Protein AF-A0A0B1SIQ5-F1 (afdb_monomer_lite)

Secondary structure (DSSP, 8-state):
--------PPPPTTTTS-HHHHHSTTHHHHPPP---GGGSPTTHHHHHHHHHS-GGGPPPHHHHHHHHHHHTT-

Sequence (74 aa):
MSSSKQKISAAIPFENETVDEIRSREYRRTCSLDVIEQLLPTGLLELLQSCWSERAMRPSSRYVLKLIKKLEQQ

Structure (mmCIF, N/CA/C/O backbone):
data_AF-A0A0B1SIQ5-F1
#
_entry.id   AF-A0A0B1SIQ5-F1
#
loop_
_atom_site.group_PDB
_atom_site.id
_atom_site.type_symbol
_atom_site.label_atom_id
_atom_site.label_alt_id
_atom_site.label_comp_id
_atom_site.label_asym_id
_atom_site.label_entity_id
_atom_site.label_seq_id
_atom_site.pdbx_PDB_ins_code
_atom_site.Cartn_x
_atom_site.Cartn_y
_atom_site.Cartn_z
_atom_site.occupancy
_atom_site.B_iso_or_equiv
_atom_site.auth_seq_id
_atom_site.auth_comp_id
_atom_site.auth_asym_id
_atom_site.auth_atom_id
_atom_site.pdbx_PDB_model_num
ATOM 1 N N . MET A 1 1 ? -15.323 -38.623 3.338 1.00 41.00 1 MET A N 1
ATOM 2 C CA . MET A 1 1 ? -14.802 -37.631 2.373 1.00 41.00 1 MET A CA 1
ATOM 3 C C . MET A 1 1 ? -14.162 -36.508 3.176 1.00 41.00 1 MET A C 1
ATOM 5 O O . MET A 1 1 ? -14.871 -35.636 3.658 1.00 41.00 1 MET A O 1
ATOM 9 N N . SER A 1 2 ? -12.853 -36.592 3.437 1.00 44.25 2 SER A N 1
ATOM 10 C CA . SER A 1 2 ? -12.132 -35.526 4.144 1.00 44.25 2 SER A CA 1
ATOM 11 C C . SER A 1 2 ? -11.929 -34.367 3.184 1.00 44.25 2 SER A C 1
ATOM 13 O O . SER A 1 2 ? -11.152 -34.473 2.240 1.00 44.25 2 SER A O 1
ATOM 15 N N . SER A 1 3 ? -12.667 -33.283 3.406 1.00 49.50 3 SER A N 1
ATOM 16 C CA . SER A 1 3 ? -12.436 -32.018 2.721 1.00 49.50 3 SER A CA 1
ATOM 17 C C . SER A 1 3 ? -11.122 -31.443 3.246 1.00 49.50 3 SER A C 1
ATOM 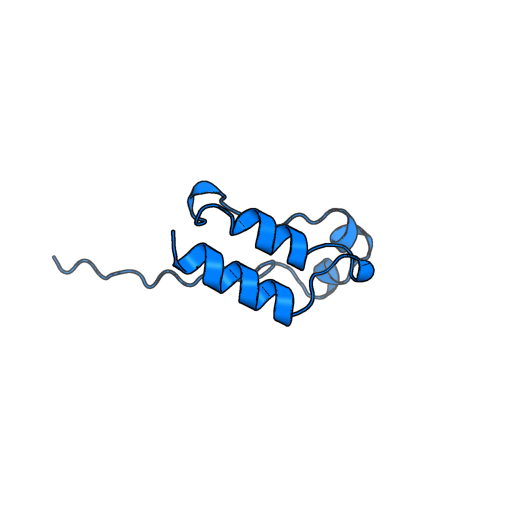19 O O . SER A 1 3 ? -11.058 -30.912 4.359 1.00 49.50 3 SER A O 1
ATOM 21 N N . SER A 1 4 ? -10.047 -31.644 2.487 1.00 52.66 4 SER A N 1
ATOM 22 C CA . SER A 1 4 ? -8.759 -31.006 2.730 1.00 52.66 4 SER A CA 1
ATOM 23 C C . SER A 1 4 ? -8.972 -29.499 2.656 1.00 52.66 4 SER A C 1
ATOM 25 O O . SER A 1 4 ? -9.157 -28.952 1.572 1.00 52.66 4 SER A O 1
ATOM 27 N N . LYS A 1 5 ? -8.987 -28.821 3.809 1.00 57.09 5 LYS A N 1
ATOM 28 C CA . LYS A 1 5 ? -8.978 -27.356 3.861 1.00 57.09 5 LYS A CA 1
ATOM 29 C C . LYS A 1 5 ? -7.708 -26.883 3.161 1.00 57.09 5 LYS A C 1
ATOM 31 O O . LYS A 1 5 ? -6.616 -26.979 3.715 1.00 57.09 5 LYS A O 1
ATOM 36 N N . GLN A 1 6 ? -7.853 -26.428 1.924 1.00 55.75 6 GLN A N 1
ATOM 37 C CA . GLN A 1 6 ? -6.776 -25.832 1.156 1.00 55.75 6 GLN A CA 1
ATOM 38 C C . GLN A 1 6 ? -6.313 -24.590 1.923 1.00 55.75 6 GLN A C 1
ATOM 40 O O . GLN A 1 6 ? -7.107 -23.697 2.216 1.00 55.75 6 GLN A O 1
ATOM 45 N N . LYS A 1 7 ? -5.048 -24.579 2.348 1.00 55.44 7 LYS A N 1
ATOM 46 C CA . LYS A 1 7 ? -4.451 -23.441 3.045 1.00 55.44 7 LYS A CA 1
ATOM 47 C C . LYS A 1 7 ? -4.347 -22.311 2.023 1.00 55.44 7 LYS A C 1
ATOM 49 O O . LYS A 1 7 ? -3.460 -22.341 1.177 1.00 55.44 7 LYS A O 1
ATOM 54 N N . ILE A 1 8 ? -5.288 -21.371 2.054 1.00 59.38 8 ILE A N 1
ATOM 55 C CA . ILE A 1 8 ? -5.240 -20.178 1.208 1.00 59.38 8 ILE A CA 1
ATOM 56 C C . ILE A 1 8 ? -4.037 -19.367 1.694 1.00 59.38 8 ILE A C 1
ATOM 58 O O . ILE A 1 8 ? -4.068 -18.793 2.782 1.00 59.38 8 ILE A O 1
ATOM 62 N N . SER A 1 9 ? -2.939 -19.408 0.939 1.00 67.44 9 SER A N 1
ATOM 63 C CA . SER A 1 9 ? -1.847 -18.459 1.129 1.00 67.44 9 SER A CA 1
ATOM 64 C C . SER A 1 9 ? -2.358 -17.100 0.674 1.00 67.44 9 SER A C 1
ATOM 66 O O . SER A 1 9 ? -2.955 -17.005 -0.397 1.00 67.44 9 SER A O 1
ATOM 68 N N . ALA A 1 10 ? -2.170 -16.063 1.489 1.00 70.62 10 ALA A N 1
ATOM 69 C CA . ALA A 1 10 ? -2.417 -14.707 1.025 1.00 70.62 10 ALA A CA 1
ATOM 70 C C . ALA A 1 10 ? -1.454 -14.422 -0.135 1.00 70.62 10 ALA A C 1
ATOM 72 O O . ALA A 1 10 ? -0.265 -14.726 -0.023 1.00 70.62 10 ALA A O 1
ATOM 73 N N . ALA A 1 11 ? -1.975 -13.885 -1.237 1.00 75.81 11 ALA A N 1
ATOM 74 C CA . ALA A 1 11 ? -1.152 -13.494 -2.370 1.00 75.81 11 ALA A CA 1
ATOM 75 C C . ALA A 1 11 ? -0.211 -12.361 -1.945 1.00 75.81 11 ALA A C 1
ATOM 77 O O . ALA A 1 11 ? -0.635 -11.412 -1.274 1.00 75.81 11 ALA A O 1
ATOM 78 N N . ILE A 1 12 ? 1.062 -12.462 -2.322 1.00 81.31 12 ILE A N 1
ATOM 79 C CA . ILE A 1 12 ? 1.998 -11.352 -2.159 1.00 81.31 12 ILE A CA 1
ATOM 80 C C . ILE A 1 12 ? 1.836 -10.448 -3.390 1.00 81.31 12 ILE A C 1
ATOM 82 O O . ILE A 1 12 ? 1.823 -10.954 -4.512 1.00 81.31 12 ILE A O 1
ATOM 86 N N . PRO A 1 13 ? 1.696 -9.117 -3.232 1.00 82.12 13 PRO A N 1
ATOM 87 C CA . PRO A 1 13 ? 1.658 -8.227 -4.383 1.00 82.12 13 PRO A CA 1
ATOM 88 C C . PRO A 1 13 ? 2.896 -8.421 -5.257 1.00 82.12 13 PRO A C 1
ATOM 90 O O . PRO A 1 13 ? 4.022 -8.422 -4.756 1.00 82.12 13 PRO A O 1
ATOM 93 N N . PHE A 1 14 ? 2.659 -8.549 -6.556 1.00 83.25 14 PHE A N 1
ATOM 94 C CA . PHE A 1 14 ? 3.672 -8.737 -7.590 1.00 83.25 14 PHE A CA 1
ATOM 95 C C . PHE A 1 14 ? 4.474 -10.047 -7.515 1.00 83.25 14 PHE A C 1
ATOM 97 O O . PHE A 1 14 ? 5.631 -10.103 -7.931 1.00 83.25 14 PHE A O 1
ATOM 104 N N . GLU A 1 15 ? 3.894 -11.105 -6.941 1.00 85.19 15 GLU A N 1
ATOM 105 C CA . GLU A 1 15 ? 4.557 -12.410 -6.796 1.00 85.19 15 GLU A CA 1
ATOM 106 C C . GLU A 1 15 ? 4.925 -13.070 -8.139 1.00 85.19 15 GLU A C 1
ATOM 108 O O . GLU A 1 15 ? 5.823 -13.909 -8.177 1.00 85.19 15 GLU A O 1
ATOM 113 N N . ASN A 1 16 ? 4.272 -12.681 -9.240 1.00 85.44 16 ASN A N 1
ATOM 114 C CA . ASN A 1 16 ? 4.500 -13.252 -10.569 1.00 85.44 16 ASN A CA 1
ATOM 115 C C . ASN A 1 16 ? 5.388 -12.369 -11.460 1.00 85.44 16 ASN A C 1
ATOM 117 O O . ASN A 1 16 ? 5.647 -12.723 -12.610 1.00 85.44 16 ASN A O 1
ATOM 121 N N . GLU A 1 17 ? 5.853 -11.233 -10.947 1.00 86.56 17 GLU A N 1
ATOM 122 C CA . GLU A 1 17 ? 6.611 -10.236 -11.685 1.00 86.56 17 GLU A CA 1
ATOM 123 C C . GLU A 1 17 ? 8.097 -10.314 -11.349 1.00 86.56 17 GLU A C 1
ATOM 125 O O . GLU A 1 17 ? 8.524 -10.610 -10.230 1.00 86.56 17 GLU A O 1
ATOM 130 N N . THR A 1 18 ? 8.927 -10.029 -12.346 1.00 89.06 18 THR A N 1
ATOM 131 C CA . THR A 1 18 ? 10.375 -10.009 -12.174 1.00 89.06 18 THR A CA 1
ATOM 132 C C . THR A 1 18 ? 10.827 -8.741 -11.449 1.00 89.06 18 THR A C 1
ATOM 134 O O . THR A 1 18 ? 10.200 -7.679 -11.494 1.00 89.06 18 THR A O 1
ATOM 137 N N . VAL A 1 19 ? 11.994 -8.818 -10.806 1.00 86.81 19 VAL A N 1
ATOM 138 C CA . VAL A 1 19 ? 12.600 -7.667 -10.116 1.00 86.81 19 VAL A CA 1
ATOM 139 C C . VAL A 1 19 ? 12.828 -6.487 -11.070 1.00 86.81 19 VAL A C 1
ATOM 141 O O . VAL A 1 19 ? 12.691 -5.333 -10.656 1.00 86.81 19 VAL A O 1
ATOM 144 N N . ASP A 1 20 ? 13.165 -6.762 -12.329 1.00 88.81 20 ASP A N 1
ATOM 145 C CA . ASP A 1 20 ? 13.434 -5.730 -13.331 1.00 88.81 20 ASP A CA 1
ATOM 146 C C . ASP A 1 20 ? 12.154 -4.998 -13.755 1.00 88.81 20 ASP A C 1
ATOM 148 O O . ASP A 1 20 ? 12.153 -3.765 -13.837 1.00 88.81 20 ASP A O 1
ATOM 152 N N . GLU A 1 21 ? 11.042 -5.721 -13.911 1.00 86.31 21 GLU A N 1
ATOM 153 C CA . GLU A 1 21 ? 9.723 -5.139 -14.185 1.00 86.31 21 GLU A CA 1
ATOM 154 C C . GLU A 1 21 ? 9.287 -4.213 -13.043 1.00 86.31 21 GLU A C 1
ATOM 156 O O . GLU A 1 21 ? 9.022 -3.028 -13.278 1.00 86.31 21 GLU A O 1
ATOM 161 N N . ILE A 1 22 ? 9.344 -4.703 -11.797 1.00 84.44 22 ILE A N 1
ATOM 162 C CA . ILE A 1 22 ? 8.950 -3.956 -10.589 1.00 84.44 22 ILE A CA 1
ATOM 163 C C . ILE A 1 22 ? 9.806 -2.693 -10.397 1.00 84.44 22 ILE A C 1
ATOM 165 O O . ILE A 1 22 ? 9.328 -1.660 -9.917 1.00 84.44 22 ILE A O 1
ATOM 169 N N . ARG A 1 23 ? 11.097 -2.737 -10.751 1.00 84.69 23 ARG A N 1
ATOM 170 C CA . ARG A 1 23 ? 12.008 -1.586 -10.606 1.00 84.69 23 ARG A CA 1
ATOM 171 C C . ARG A 1 23 ? 11.837 -0.539 -11.698 1.00 84.69 23 ARG A C 1
ATOM 173 O O . ARG A 1 23 ? 12.244 0.617 -11.487 1.00 84.69 23 ARG A O 1
ATOM 180 N N . SER A 1 24 ? 11.244 -0.897 -12.832 1.00 87.19 24 SER A N 1
ATOM 181 C CA . SER A 1 24 ? 11.068 0.035 -13.939 1.00 87.19 24 SER A CA 1
ATOM 182 C C . SER A 1 24 ? 10.232 1.252 -13.504 1.00 87.19 24 SER A C 1
ATOM 184 O O . SER A 1 24 ? 9.343 1.192 -12.649 1.00 87.19 24 SER A O 1
ATOM 186 N N . ARG A 1 25 ? 10.591 2.433 -14.019 1.00 73.06 25 ARG A N 1
ATOM 187 C CA . ARG A 1 25 ? 9.928 3.695 -13.643 1.00 73.06 25 ARG A CA 1
ATOM 188 C C . ARG A 1 25 ? 8.502 3.768 -14.186 1.00 73.06 25 ARG A C 1
ATOM 190 O O . ARG A 1 25 ? 7.658 4.399 -13.562 1.00 73.06 25 ARG A O 1
ATOM 197 N N . GLU A 1 26 ? 8.277 3.173 -15.350 1.00 78.75 26 GLU A N 1
ATOM 198 C CA . GLU A 1 26 ? 6.976 3.104 -16.009 1.00 78.75 26 GLU A CA 1
ATOM 199 C C . GLU A 1 26 ? 6.023 2.204 -15.228 1.00 78.75 26 GLU A C 1
ATOM 201 O O . GLU A 1 26 ? 4.982 2.685 -14.791 1.00 78.75 26 GLU A O 1
ATOM 206 N N . TYR A 1 27 ? 6.447 0.979 -14.908 1.00 77.06 27 TYR A N 1
ATOM 207 C CA . TYR A 1 27 ? 5.652 0.047 -14.111 1.00 77.06 27 TYR A CA 1
ATOM 208 C C . TYR A 1 27 ? 5.277 0.651 -12.753 1.00 77.06 27 TYR A C 1
ATOM 210 O O . TYR A 1 27 ? 4.109 0.685 -12.395 1.00 77.06 27 TYR A O 1
ATOM 218 N N . ARG A 1 28 ? 6.214 1.282 -12.031 1.00 74.00 28 ARG A N 1
AT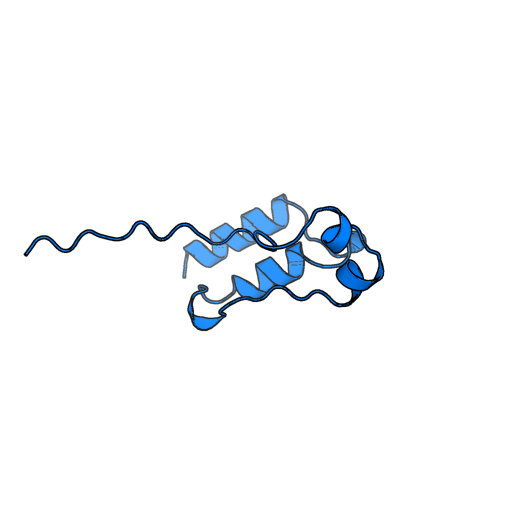OM 219 C CA . ARG A 1 28 ? 5.895 1.956 -10.752 1.00 74.00 28 ARG A CA 1
ATOM 220 C C . ARG A 1 28 ? 4.901 3.117 -10.857 1.00 74.00 28 ARG A C 1
ATOM 222 O O . ARG A 1 28 ? 4.347 3.507 -9.835 1.00 74.00 28 ARG A O 1
ATOM 229 N N . ARG A 1 29 ? 4.717 3.706 -12.042 1.00 73.62 29 ARG A N 1
ATOM 230 C CA . ARG A 1 29 ? 3.759 4.803 -12.267 1.00 73.62 29 ARG A CA 1
ATOM 231 C C . ARG A 1 29 ? 2.370 4.304 -12.631 1.00 73.62 29 ARG A C 1
ATOM 233 O O . ARG A 1 29 ? 1.401 4.985 -12.319 1.00 73.62 29 ARG A O 1
ATOM 240 N N . THR A 1 30 ? 2.284 3.180 -13.331 1.00 78.38 30 THR A N 1
ATOM 241 C CA . THR A 1 30 ? 1.024 2.654 -13.870 1.00 78.38 30 THR A CA 1
ATOM 242 C C . THR A 1 30 ? 0.466 1.503 -13.049 1.00 78.38 30 THR A C 1
ATOM 244 O O . THR A 1 30 ? -0.709 1.178 -13.183 1.00 78.38 30 THR A O 1
ATOM 247 N N . CYS A 1 31 ? 1.291 0.877 -12.214 1.00 75.62 31 CYS A N 1
ATOM 248 C CA . CYS A 1 31 ? 0.896 -0.273 -11.431 1.00 75.62 31 CYS A CA 1
ATOM 249 C C . CYS A 1 31 ? -0.090 0.123 -10.328 1.00 75.62 31 CYS A C 1
ATOM 251 O O . CYS A 1 31 ? 0.236 0.890 -9.419 1.00 75.62 31 CYS A O 1
ATOM 253 N N . SER A 1 32 ? -1.285 -0.453 -10.389 1.00 75.31 32 SER A N 1
ATOM 254 C CA . SER A 1 32 ? -2.271 -0.448 -9.314 1.00 75.31 32 SER A CA 1
ATOM 255 C C . SER A 1 32 ? -2.182 -1.745 -8.517 1.00 75.31 32 SER A C 1
ATOM 257 O O . SER A 1 32 ? -1.765 -2.777 -9.040 1.00 75.31 32 SER A O 1
ATOM 259 N N . LEU A 1 33 ? -2.594 -1.707 -7.252 1.00 76.38 33 LEU A N 1
ATOM 260 C CA . LEU A 1 33 ? -2.826 -2.938 -6.508 1.00 76.38 33 LEU A CA 1
ATOM 261 C C . LEU A 1 33 ? -4.080 -3.616 -7.064 1.00 76.38 33 LEU A C 1
ATOM 263 O O . LEU A 1 33 ? -5.146 -3.002 -7.077 1.00 76.38 33 LEU A O 1
ATOM 267 N N . ASP A 1 34 ? -3.949 -4.866 -7.496 1.00 77.88 34 ASP A N 1
ATOM 268 C CA . ASP A 1 34 ? -5.099 -5.706 -7.816 1.00 77.88 34 ASP A CA 1
ATOM 269 C C . ASP A 1 34 ? -5.683 -6.250 -6.507 1.00 77.88 34 ASP A C 1
ATOM 271 O O . ASP A 1 34 ? -5.183 -7.210 -5.915 1.00 77.88 34 ASP A O 1
ATOM 275 N N . VAL A 1 35 ? -6.673 -5.533 -5.976 1.00 80.44 35 VAL A N 1
ATOM 276 C CA . VAL A 1 35 ? -7.308 -5.833 -4.693 1.00 80.44 35 VAL A CA 1
ATOM 277 C C . VAL A 1 35 ? -8.745 -6.253 -4.943 1.00 80.44 35 VAL A C 1
ATOM 279 O O . VAL A 1 35 ? -9.546 -5.484 -5.467 1.00 80.44 35 VAL A O 1
ATOM 282 N N . ILE A 1 36 ? -9.102 -7.450 -4.485 1.00 80.38 36 ILE A N 1
ATOM 283 C CA . ILE A 1 36 ? -10.493 -7.904 -4.486 1.00 80.38 36 ILE A CA 1
ATOM 284 C C . ILE A 1 36 ? -11.200 -7.257 -3.290 1.00 80.38 36 ILE A C 1
ATOM 286 O O . ILE A 1 36 ? -11.200 -7.800 -2.185 1.00 80.38 36 ILE A O 1
ATOM 290 N N . GLU A 1 37 ? -11.781 -6.076 -3.503 1.00 79.19 37 GLU A N 1
ATOM 291 C CA . GLU A 1 37 ? -12.386 -5.252 -2.445 1.00 79.19 37 GLU A CA 1
ATOM 292 C C . GLU A 1 37 ? -13.436 -6.007 -1.618 1.00 79.19 37 GLU A C 1
ATOM 294 O O . GLU A 1 37 ? -13.519 -5.807 -0.409 1.00 79.19 37 GLU A O 1
ATOM 299 N N . GLN A 1 38 ? -14.190 -6.932 -2.230 1.00 79.56 38 GLN A N 1
ATOM 300 C CA . GLN A 1 38 ? -15.227 -7.700 -1.525 1.00 79.56 38 GLN A CA 1
ATOM 301 C C . GLN A 1 38 ? -14.669 -8.655 -0.460 1.00 79.56 38 GLN A C 1
ATOM 303 O O . GLN A 1 38 ? -15.423 -9.136 0.384 1.00 79.56 38 GLN A O 1
ATOM 308 N N . LEU A 1 39 ? -13.370 -8.962 -0.511 1.00 80.69 39 LEU A N 1
ATOM 309 C CA . LEU A 1 39 ? -12.698 -9.807 0.477 1.00 80.69 39 LEU A CA 1
ATOM 310 C C . LEU A 1 39 ? -12.109 -8.998 1.636 1.00 80.69 39 LEU A C 1
ATOM 312 O O . LEU A 1 39 ? -11.634 -9.590 2.607 1.00 80.69 39 LEU A O 1
ATOM 316 N N . LEU A 1 40 ? -12.118 -7.666 1.549 1.00 81.31 40 LEU A N 1
ATOM 317 C CA . LEU A 1 40 ? -11.575 -6.807 2.587 1.00 81.31 40 LEU A CA 1
ATOM 318 C C . LEU A 1 40 ? -12.665 -6.356 3.568 1.00 81.31 40 LEU A C 1
ATOM 320 O O . LEU A 1 40 ? -13.757 -5.968 3.152 1.00 81.31 40 LEU A O 1
ATOM 324 N N . PRO A 1 41 ? -12.366 -6.333 4.878 1.00 82.88 41 PRO A N 1
ATOM 325 C CA . PRO A 1 41 ? -13.175 -5.613 5.848 1.00 82.88 41 PRO A CA 1
ATOM 326 C C . PRO A 1 41 ? -13.345 -4.142 5.453 1.00 82.88 41 PRO A C 1
ATOM 328 O O . PRO A 1 41 ? -12.426 -3.520 4.906 1.00 82.88 41 PRO A O 1
ATOM 331 N N . THR A 1 42 ? -14.505 -3.570 5.777 1.00 83.75 42 THR A N 1
ATOM 332 C CA . THR A 1 42 ? -14.799 -2.148 5.558 1.00 83.75 42 THR A CA 1
ATOM 333 C C . THR A 1 42 ? -13.682 -1.272 6.129 1.00 83.75 42 THR A C 1
ATOM 335 O O . THR A 1 42 ? -13.242 -1.489 7.254 1.00 83.75 42 THR A O 1
ATOM 338 N N . GLY A 1 43 ? -13.203 -0.284 5.369 1.00 83.19 43 GLY A N 1
ATOM 339 C CA . GLY A 1 43 ? -12.146 0.628 5.815 1.00 83.19 43 GLY A CA 1
ATOM 340 C C . GLY A 1 43 ? -10.710 0.114 5.626 1.00 83.19 43 GLY A C 1
ATOM 341 O O . GLY A 1 43 ? -9.763 0.895 5.765 1.00 83.19 43 GLY A O 1
ATOM 342 N N . LEU A 1 44 ? -10.508 -1.179 5.330 1.00 88.75 44 LEU A N 1
ATOM 343 C CA . LEU A 1 44 ? -9.163 -1.736 5.142 1.00 88.75 44 LEU A CA 1
ATOM 344 C C . LEU A 1 44 ? -8.569 -1.363 3.777 1.00 88.75 44 LEU A C 1
ATOM 346 O O . LEU A 1 44 ? -7.358 -1.152 3.676 1.00 88.75 44 LEU A O 1
ATOM 350 N N . LEU A 1 45 ? -9.407 -1.232 2.746 1.00 87.94 45 LEU A N 1
ATOM 351 C CA . LEU A 1 45 ? -8.983 -0.796 1.416 1.00 87.94 45 LEU A CA 1
ATOM 352 C C . LEU A 1 45 ? -8.394 0.619 1.457 1.00 87.94 45 LEU A C 1
ATOM 354 O O . LEU A 1 45 ? -7.306 0.856 0.937 1.00 87.94 45 LEU A O 1
ATOM 358 N N . GLU A 1 46 ? -9.069 1.544 2.132 1.00 89.38 46 GLU A N 1
ATOM 359 C CA . GLU A 1 46 ? -8.638 2.934 2.271 1.00 89.38 46 GLU A CA 1
ATOM 360 C C . GLU A 1 46 ? -7.315 3.028 3.040 1.00 89.38 46 GLU A C 1
ATOM 362 O O . GLU A 1 46 ? -6.437 3.832 2.703 1.00 89.38 46 GLU A O 1
ATOM 367 N N . LEU A 1 47 ? -7.134 2.171 4.054 1.00 91.69 47 LEU A N 1
ATOM 368 C CA . LEU A 1 47 ? -5.869 2.061 4.775 1.00 91.69 47 LEU A CA 1
ATOM 369 C C . LEU A 1 47 ? -4.748 1.545 3.861 1.00 91.69 47 LEU A C 1
ATOM 371 O O . LEU A 1 47 ? -3.655 2.115 3.866 1.00 91.69 47 LEU A O 1
ATOM 375 N N 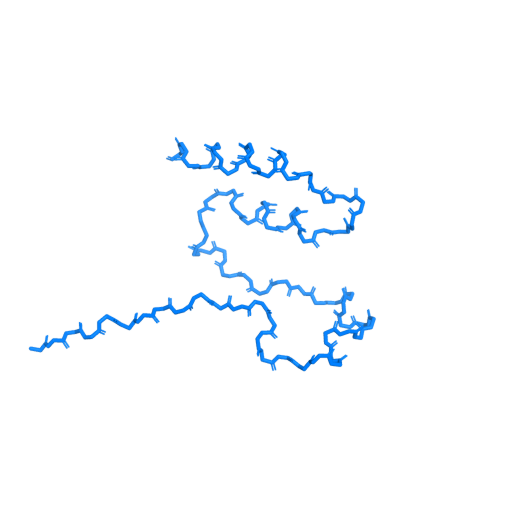. LEU A 1 48 ? -5.005 0.500 3.067 1.00 89.81 48 LEU A N 1
ATOM 376 C CA . LEU A 1 48 ? -4.037 -0.043 2.109 1.00 89.81 48 LEU A CA 1
ATOM 377 C C . LEU A 1 48 ? -3.627 1.005 1.070 1.00 89.81 48 LEU A C 1
ATOM 379 O O . LEU A 1 48 ? -2.433 1.232 0.880 1.00 89.81 48 LEU A O 1
ATOM 383 N N . GLN A 1 49 ? -4.592 1.702 0.468 1.00 88.19 49 GLN A N 1
ATOM 384 C CA . GLN A 1 49 ? -4.342 2.780 -0.493 1.00 88.19 49 GLN A CA 1
ATOM 385 C C . GLN A 1 49 ? -3.510 3.913 0.124 1.00 88.19 49 GLN A C 1
ATOM 387 O O . GLN A 1 49 ? -2.550 4.385 -0.487 1.00 88.19 49 GLN A O 1
ATOM 392 N N . SER A 1 50 ? -3.811 4.300 1.368 1.00 91.44 50 SER A N 1
ATOM 393 C CA . SER A 1 50 ? -3.044 5.319 2.099 1.00 91.44 50 SER A CA 1
ATOM 394 C C . SER A 1 50 ? -1.601 4.877 2.368 1.00 91.44 50 SER A C 1
ATOM 396 O O . SER A 1 50 ? -0.672 5.672 2.269 1.00 91.44 50 SER A O 1
ATOM 398 N N . CYS A 1 51 ? -1.377 3.600 2.686 1.00 92.25 51 CYS A N 1
ATOM 399 C CA . CYS A 1 51 ? -0.033 3.044 2.871 1.00 92.25 51 CYS A CA 1
ATOM 400 C C . CYS A 1 51 ? 0.746 2.924 1.550 1.00 92.25 51 CYS A C 1
ATOM 402 O O . CYS A 1 51 ? 1.977 3.025 1.553 1.00 92.25 51 CYS A O 1
ATOM 404 N N . TRP A 1 52 ? 0.041 2.730 0.433 1.00 87.69 52 TRP A N 1
ATOM 405 C CA . TRP A 1 52 ? 0.624 2.599 -0.902 1.00 87.69 52 TRP A CA 1
ATOM 406 C C . TRP A 1 52 ? 0.828 3.932 -1.630 1.00 87.69 52 TRP A C 1
ATOM 408 O O . TRP A 1 52 ? 1.428 3.962 -2.704 1.00 87.69 52 TRP A O 1
ATOM 418 N N . SER A 1 53 ? 0.384 5.046 -1.044 1.00 87.56 53 SER A N 1
ATOM 419 C CA . SER A 1 53 ? 0.504 6.374 -1.641 1.00 87.56 53 SER A CA 1
ATOM 420 C C . SER A 1 53 ? 1.960 6.808 -1.847 1.00 87.56 53 SER A C 1
ATOM 422 O O . SER A 1 53 ? 2.916 6.191 -1.355 1.00 87.56 53 SER A O 1
ATOM 424 N N . GLU A 1 54 ? 2.137 7.954 -2.505 1.00 86.06 54 GLU A N 1
ATOM 425 C CA . GLU A 1 54 ? 3.417 8.663 -2.558 1.00 86.06 54 GLU A CA 1
ATOM 426 C C . GLU A 1 54 ? 4.043 8.804 -1.168 1.00 86.06 5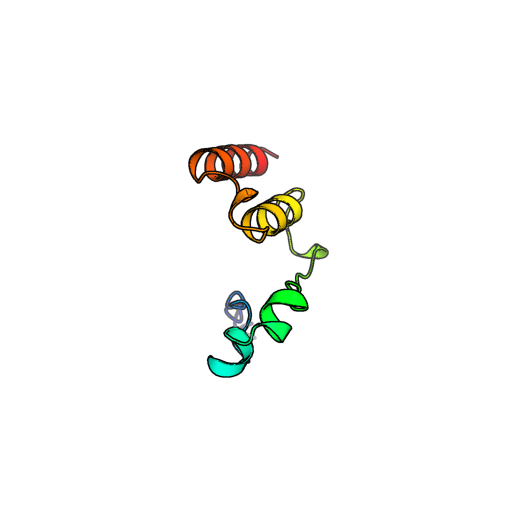4 GLU A C 1
ATOM 428 O O . GLU A 1 54 ? 3.340 9.037 -0.181 1.00 86.06 54 GLU A O 1
ATOM 433 N N . ARG A 1 55 ? 5.375 8.677 -1.079 1.00 87.44 55 ARG A N 1
ATOM 434 C CA . ARG A 1 55 ? 6.099 8.558 0.204 1.00 87.44 55 ARG A CA 1
ATOM 435 C C . ARG A 1 55 ? 5.770 9.683 1.188 1.00 87.44 55 ARG A C 1
ATOM 437 O O . ARG A 1 55 ? 5.674 9.419 2.380 1.00 87.44 55 ARG A O 1
ATOM 444 N N . ALA A 1 56 ? 5.607 10.909 0.692 1.00 91.62 56 ALA A N 1
ATOM 445 C CA . ALA A 1 56 ? 5.290 12.082 1.507 1.00 91.62 56 ALA A CA 1
ATOM 446 C C . ALA A 1 56 ? 3.869 12.052 2.101 1.00 91.62 56 ALA A C 1
ATOM 448 O O . ALA A 1 56 ? 3.623 12.693 3.117 1.00 91.62 56 ALA A O 1
ATOM 449 N N . MET A 1 57 ? 2.957 11.302 1.480 1.00 91.56 57 MET A N 1
ATOM 450 C CA . MET A 1 57 ? 1.549 11.190 1.871 1.00 91.56 57 MET A CA 1
ATOM 451 C C . MET A 1 57 ? 1.275 9.960 2.745 1.00 91.56 57 MET A C 1
ATOM 453 O O . MET A 1 57 ? 0.190 9.846 3.315 1.00 91.56 57 MET A O 1
ATOM 457 N N . ARG A 1 58 ? 2.247 9.044 2.865 1.00 94.56 58 ARG A N 1
ATOM 458 C CA . ARG A 1 58 ? 2.065 7.806 3.627 1.00 94.56 58 ARG A CA 1
ATOM 459 C C . ARG A 1 58 ? 1.846 8.112 5.109 1.00 94.56 58 ARG A C 1
ATOM 461 O O . ARG A 1 58 ? 2.583 8.917 5.688 1.00 94.56 58 ARG A O 1
ATOM 468 N N . PRO A 1 59 ? 0.891 7.435 5.763 1.00 95.81 59 PRO A N 1
ATOM 469 C CA . PRO A 1 59 ? 0.672 7.598 7.186 1.00 95.81 59 PRO A CA 1
ATOM 470 C C . PRO A 1 59 ? 1.874 7.105 7.996 1.00 95.81 59 PRO A C 1
ATOM 472 O O . PRO A 1 59 ? 2.582 6.171 7.619 1.00 95.81 59 PRO A O 1
ATOM 475 N N . SER A 1 60 ? 2.068 7.694 9.175 1.00 96.75 60 SER A N 1
ATOM 476 C CA . SER A 1 60 ? 3.019 7.152 10.149 1.00 96.75 60 SER A CA 1
ATOM 477 C C . SER A 1 60 ? 2.545 5.801 10.691 1.00 96.75 60 SER A C 1
ATOM 479 O O . SER A 1 60 ? 1.342 5.566 10.829 1.00 96.75 60 SER A O 1
ATOM 481 N N . SER A 1 61 ? 3.478 4.952 11.128 1.00 96.25 61 SER A N 1
ATOM 482 C CA . SER A 1 61 ? 3.144 3.666 11.759 1.00 96.25 61 SER A CA 1
ATOM 483 C C . SER A 1 61 ? 2.200 3.830 12.957 1.00 96.25 61 SER A C 1
ATOM 485 O O . SER A 1 61 ? 1.301 3.020 13.158 1.00 96.25 61 SER A O 1
ATOM 487 N N . ARG A 1 62 ? 2.337 4.921 13.728 1.00 97.06 62 ARG A N 1
ATOM 488 C CA . ARG A 1 62 ? 1.434 5.238 14.849 1.00 97.06 62 ARG A CA 1
ATOM 489 C C . ARG A 1 62 ? -0.004 5.473 14.383 1.00 97.06 62 ARG A C 1
ATOM 491 O O . ARG A 1 62 ? -0.938 5.050 15.061 1.00 97.06 62 ARG A O 1
ATOM 498 N N . TYR A 1 63 ? -0.182 6.156 13.254 1.00 94.94 63 TYR A N 1
ATOM 499 C CA . TYR A 1 63 ? -1.500 6.397 12.674 1.00 94.94 63 TYR A CA 1
ATOM 500 C C . TYR A 1 63 ? -2.115 5.102 12.132 1.00 94.94 63 TYR A C 1
ATOM 502 O O . TYR A 1 63 ? -3.266 4.810 12.448 1.00 94.94 63 TYR A O 1
ATOM 510 N N . VAL A 1 64 ? -1.326 4.287 11.422 1.00 95.56 64 VAL A N 1
ATOM 511 C CA . VAL A 1 64 ? -1.746 2.964 10.925 1.00 95.56 64 VAL A CA 1
ATOM 512 C C . VAL A 1 64 ? -2.251 2.084 12.070 1.00 95.56 64 VAL A C 1
ATOM 514 O O .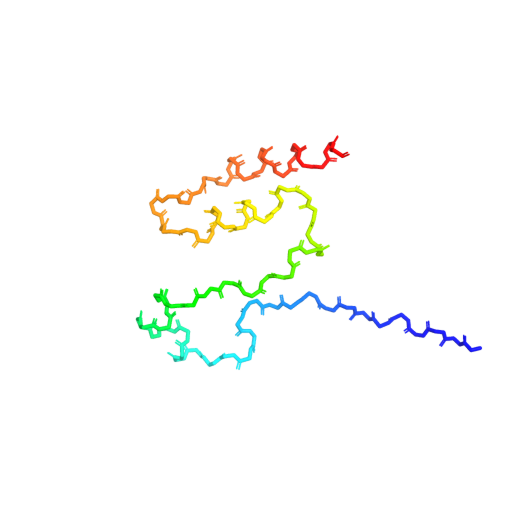 VAL A 1 64 ? -3.372 1.591 12.019 1.00 95.56 64 VAL A O 1
ATOM 517 N N . LEU A 1 65 ? -1.479 1.961 13.155 1.00 95.25 65 LEU A N 1
ATOM 518 C CA . LEU A 1 65 ? -1.878 1.166 14.323 1.00 95.25 65 LEU A CA 1
ATOM 519 C C . LEU A 1 65 ? -3.165 1.680 14.980 1.00 95.25 65 LEU A C 1
ATOM 521 O O . LEU A 1 65 ? -3.981 0.888 15.447 1.00 95.25 65 LEU A O 1
ATOM 525 N N . LYS A 1 66 ? -3.360 3.004 15.026 1.00 93.94 66 LYS A N 1
ATOM 526 C CA . LYS A 1 66 ? -4.591 3.603 15.557 1.00 93.94 66 LYS A CA 1
ATOM 527 C C . LYS A 1 66 ? -5.804 3.253 14.688 1.00 93.94 66 LYS A C 1
ATOM 529 O O . LYS A 1 66 ? -6.868 2.994 15.242 1.00 93.94 66 LYS A O 1
ATOM 534 N N . LEU A 1 67 ? -5.649 3.255 13.363 1.00 92.31 67 LEU A N 1
ATOM 535 C CA . LEU A 1 67 ? -6.717 2.879 12.437 1.00 92.31 67 LEU A CA 1
ATOM 536 C C . LEU A 1 67 ? -7.056 1.393 12.530 1.00 92.31 67 LEU A C 1
ATOM 538 O O . LEU A 1 67 ? -8.228 1.078 12.684 1.00 92.31 67 LEU A O 1
ATOM 542 N N . ILE A 1 68 ? -6.057 0.504 12.535 1.00 92.38 68 ILE A N 1
ATOM 543 C CA . ILE A 1 68 ? -6.279 -0.947 12.668 1.00 92.38 68 ILE A CA 1
ATOM 544 C C . ILE A 1 68 ? -7.093 -1.251 13.931 1.00 92.38 68 ILE A C 1
ATOM 546 O O . ILE A 1 68 ? -8.141 -1.879 13.842 1.00 92.38 68 ILE A O 1
ATOM 550 N N . LYS A 1 69 ? -6.697 -0.697 15.085 1.00 92.44 69 LYS A N 1
ATOM 551 C CA . LYS A 1 69 ? -7.442 -0.876 16.344 1.00 92.44 69 LYS A CA 1
ATOM 552 C C . LYS A 1 69 ? -8.886 -0.382 16.285 1.00 92.44 69 LYS A C 1
ATOM 554 O O . LYS A 1 69 ? -9.731 -0.898 17.004 1.00 92.44 69 LYS A O 1
ATOM 559 N N . LYS A 1 70 ? -9.161 0.662 15.498 1.00 89.62 70 LYS A N 1
ATOM 560 C CA . LYS A 1 70 ? -10.520 1.184 15.314 1.00 89.62 70 LYS A CA 1
ATOM 561 C C . LYS A 1 70 ? -11.352 0.239 14.442 1.00 89.62 70 LYS A C 1
ATOM 563 O O . LYS A 1 70 ? -12.527 0.059 14.731 1.00 89.62 70 LYS A O 1
ATOM 568 N N . LEU A 1 71 ? -10.749 -0.340 13.404 1.00 88.19 71 LEU A N 1
ATOM 569 C CA . LEU A 1 71 ? -11.403 -1.299 12.509 1.00 88.19 71 LEU A CA 1
ATOM 570 C C . LEU A 1 71 ? -11.719 -2.623 13.218 1.00 88.19 71 LEU A C 1
ATOM 572 O O . LEU A 1 71 ? -12.773 -3.192 12.988 1.00 88.19 71 LEU A O 1
ATOM 576 N N . GLU A 1 72 ? -10.858 -3.074 14.133 1.00 87.12 72 GLU A N 1
ATOM 577 C CA . GLU A 1 72 ? -11.086 -4.285 14.944 1.00 87.12 72 GLU A CA 1
ATOM 578 C C . GLU A 1 72 ? -12.280 -4.182 15.914 1.00 87.12 72 GLU A C 1
ATOM 580 O O . GLU A 1 72 ? -12.698 -5.189 16.479 1.00 87.12 72 GLU A O 1
ATOM 585 N N . GLN A 1 73 ? -12.800 -2.977 16.158 1.00 83.81 73 GLN A N 1
ATOM 586 C CA . GLN A 1 73 ? -13.913 -2.727 17.084 1.00 83.81 73 GLN A CA 1
ATOM 587 C C . GLN A 1 73 ? -15.285 -2.666 16.390 1.00 83.81 73 GLN A C 1
ATOM 589 O O . GLN A 1 73 ? -16.281 -2.419 17.072 1.00 83.81 73 GLN A O 1
ATOM 594 N N . GLN A 1 74 ? -15.330 -2.821 15.064 1.00 66.94 74 GLN A N 1
ATOM 595 C CA . GLN A 1 74 ? -16.552 -2.816 14.251 1.00 66.94 74 GLN A CA 1
ATOM 596 C C . GLN A 1 74 ? -17.067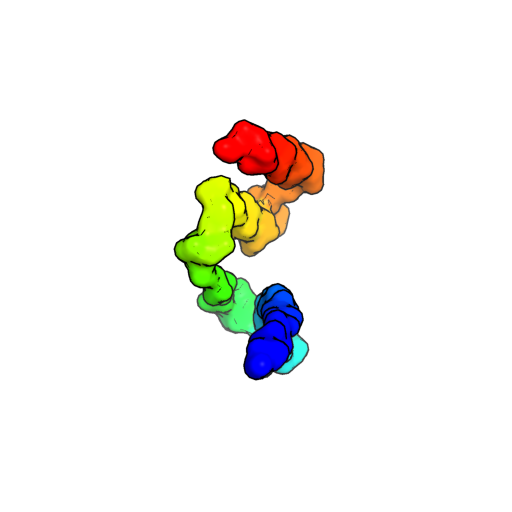 -4.237 14.027 1.00 66.94 74 GLN A C 1
ATOM 598 O O . GLN A 1 74 ? -18.308 -4.387 14.013 1.00 66.94 74 GLN A O 1
#

Organism: Oesophagostomum dentatum (NCBI:txid61180)

pLDDT: mean 81.57, std 12.58, range [41.0, 97.06]

Foldseek 3Di:
DDPDPDPDDDDDFCPVPDPVLVPDPVCLVPDDGPDPVVPDQPPVVVLVCLCSDDPVSRDDPVVSVVSVVVSVVD

Radius of gyration: 16.1 Å; chains: 1; bounding box: 30×50×33 Å